Protein AF-A0A940W286-F1 (afdb_monomer)

Structure (mmCIF, N/CA/C/O backbone):
data_AF-A0A940W286-F1
#
_entry.id   AF-A0A940W286-F1
#
loop_
_atom_site.group_PDB
_atom_site.id
_atom_site.type_symbol
_atom_site.label_atom_id
_atom_site.label_alt_id
_atom_site.label_comp_id
_atom_site.label_asym_id
_atom_site.label_entity_id
_atom_site.label_seq_id
_atom_site.pdbx_PDB_ins_code
_atom_site.Cartn_x
_atom_site.Cartn_y
_atom_site.Cartn_z
_atom_site.occupancy
_atom_site.B_iso_or_equiv
_atom_site.auth_seq_id
_atom_site.auth_comp_id
_atom_site.auth_asym_id
_atom_site.auth_atom_id
_atom_site.pdbx_PDB_model_num
ATOM 1 N N . MET A 1 1 ? -41.125 12.025 59.997 1.00 51.16 1 MET A N 1
ATOM 2 C CA . MET A 1 1 ? -40.360 10.786 59.705 1.00 51.16 1 MET A CA 1
ATOM 3 C C . MET A 1 1 ? -39.610 10.808 58.363 1.00 51.16 1 MET A C 1
ATOM 5 O O . MET A 1 1 ? -38.693 10.012 58.230 1.00 51.16 1 MET A O 1
ATOM 9 N N . ALA A 1 2 ? -39.917 11.707 57.410 1.00 59.53 2 ALA A N 1
ATOM 10 C CA . ALA A 1 2 ? -39.219 11.798 56.113 1.00 59.53 2 ALA A CA 1
ATOM 11 C C . ALA A 1 2 ? -37.757 12.303 56.198 1.00 59.53 2 ALA A C 1
ATOM 13 O O . ALA A 1 2 ? -36.884 11.792 55.508 1.00 59.53 2 ALA A O 1
ATOM 14 N N . GLU A 1 3 ? -37.461 13.217 57.127 1.00 64.12 3 GLU A N 1
ATOM 15 C CA . GLU A 1 3 ? -36.161 13.908 57.232 1.00 64.12 3 GLU A CA 1
ATOM 16 C C . GLU A 1 3 ? -34.950 12.987 57.505 1.00 64.12 3 GLU A C 1
ATOM 18 O O . GLU A 1 3 ? -33.820 13.285 57.119 1.00 64.12 3 GLU A O 1
ATOM 23 N N . ASN A 1 4 ? -35.167 11.836 58.152 1.00 69.31 4 ASN A N 1
ATOM 24 C CA . ASN A 1 4 ? -34.106 10.847 58.379 1.00 69.31 4 ASN A CA 1
ATOM 25 C C . ASN A 1 4 ? -33.798 10.005 57.130 1.00 69.31 4 ASN A C 1
ATOM 27 O O . ASN A 1 4 ? -32.689 9.482 57.011 1.00 69.31 4 ASN A O 1
ATOM 31 N N . GLY A 1 5 ? -34.759 9.864 56.213 1.0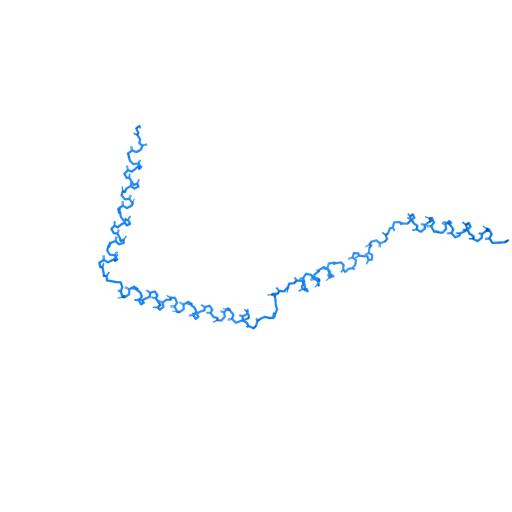0 76.19 5 GLY A N 1
ATOM 32 C CA . GLY A 1 5 ? -34.561 9.173 54.940 1.00 76.19 5 GLY A CA 1
ATOM 33 C C . GLY A 1 5 ? -33.657 9.974 54.010 1.00 76.19 5 GLY A C 1
AT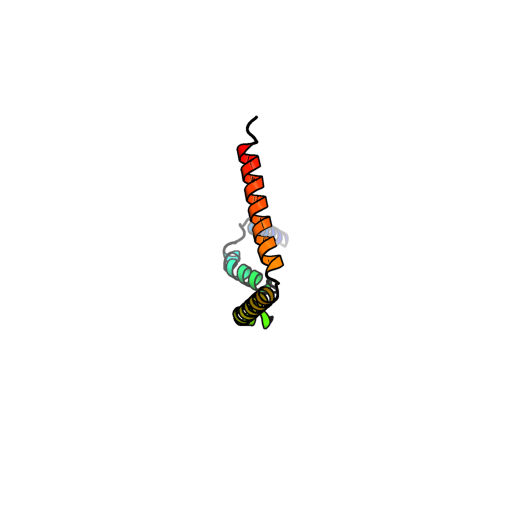OM 34 O O . GLY A 1 5 ? -32.682 9.433 53.490 1.00 76.19 5 GLY A O 1
ATOM 35 N N . ASP A 1 6 ? -33.914 11.276 53.904 1.00 78.75 6 ASP A N 1
ATOM 36 C CA . ASP A 1 6 ? -33.181 12.180 53.012 1.00 78.75 6 ASP A CA 1
ATOM 37 C C . ASP A 1 6 ? -31.707 12.308 53.418 1.00 78.75 6 ASP A C 1
ATOM 39 O O . ASP A 1 6 ? -30.811 12.104 52.603 1.00 78.75 6 ASP A O 1
ATOM 43 N N . LYS A 1 7 ? -31.426 12.476 54.719 1.00 81.25 7 LYS A N 1
ATOM 44 C CA . LYS A 1 7 ? -30.046 12.520 55.247 1.00 81.25 7 LYS A CA 1
ATOM 45 C C . LYS A 1 7 ? -29.268 11.226 54.993 1.00 81.25 7 LYS A C 1
ATOM 47 O O . LYS A 1 7 ? -28.047 11.245 54.825 1.00 81.25 7 LYS A O 1
ATOM 52 N N . ARG A 1 8 ? -29.959 10.082 54.985 1.00 83.31 8 ARG A N 1
ATOM 53 C CA . ARG A 1 8 ? -29.352 8.777 54.698 1.00 83.31 8 ARG A CA 1
ATOM 54 C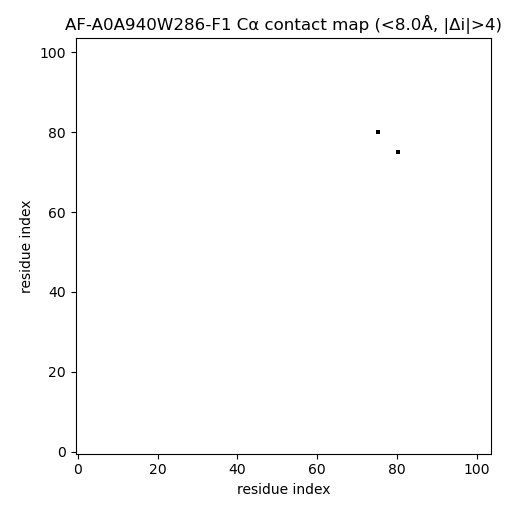 C . ARG A 1 8 ? -29.055 8.624 53.206 1.00 83.31 8 ARG A C 1
ATOM 56 O O . ARG A 1 8 ? -27.996 8.101 52.871 1.00 83.31 8 ARG A O 1
ATOM 63 N N . LEU A 1 9 ? -29.938 9.109 52.334 1.00 84.75 9 LEU A N 1
ATOM 64 C CA . LEU A 1 9 ? -29.719 9.134 50.887 1.00 84.75 9 LEU A CA 1
ATOM 65 C C . LEU A 1 9 ? -28.570 10.068 50.504 1.00 84.75 9 LEU A C 1
ATOM 67 O O . LEU A 1 9 ? -27.684 9.653 49.762 1.00 84.75 9 LEU A O 1
ATOM 71 N N . ASP A 1 10 ? -28.510 11.268 51.074 1.00 86.00 10 ASP A N 1
ATOM 72 C CA . ASP A 1 10 ? -27.418 12.212 50.817 1.00 86.00 10 ASP A CA 1
ATOM 73 C C . ASP A 1 10 ? -26.059 11.636 51.213 1.00 86.00 10 ASP A C 1
ATOM 75 O O . ASP A 1 10 ? -25.082 11.755 50.470 1.00 86.00 10 ASP A O 1
ATOM 79 N N . ARG A 1 11 ? -25.997 10.933 52.350 1.00 85.06 11 ARG A N 1
ATOM 80 C CA . ARG A 1 11 ? -24.776 10.252 52.794 1.00 85.06 11 ARG A CA 1
ATOM 81 C C . ARG A 1 11 ? -24.382 9.108 51.850 1.00 85.06 11 ARG A C 1
ATOM 83 O O . ARG A 1 11 ? -23.194 8.916 51.605 1.00 85.06 11 ARG A O 1
ATOM 90 N N . LEU A 1 12 ? -25.354 8.385 51.291 1.00 86.06 12 LEU A N 1
ATOM 91 C CA . LEU A 1 12 ? -25.106 7.341 50.290 1.00 86.06 12 LEU A CA 1
ATOM 92 C C . LEU A 1 12 ? -24.620 7.926 48.957 1.00 86.06 12 LEU A C 1
ATOM 94 O O . LEU A 1 12 ? -23.662 7.410 48.387 1.00 86.06 12 LEU A O 1
ATOM 98 N N . PHE A 1 13 ? -25.208 9.025 48.481 1.00 88.44 13 PHE A N 1
ATOM 99 C CA . PHE A 1 13 ? -24.763 9.685 47.252 1.00 88.44 13 PHE A CA 1
ATOM 100 C C . PHE A 1 13 ? -23.394 10.350 47.408 1.00 88.44 13 PHE A C 1
ATOM 102 O O . PHE A 1 13 ? -22.580 10.291 46.487 1.00 88.44 13 PHE A O 1
ATOM 109 N N . ALA A 1 14 ? -23.108 10.944 48.568 1.00 87.88 14 ALA A N 1
ATOM 110 C CA . ALA A 1 14 ? -21.785 11.475 48.879 1.00 87.88 14 ALA A CA 1
ATOM 111 C C . ALA A 1 14 ? -20.722 10.363 48.881 1.00 87.88 14 ALA A C 1
ATOM 113 O O . ALA A 1 14 ? -19.664 10.531 48.279 1.00 87.88 14 ALA A O 1
ATOM 114 N N . ALA A 1 15 ? -21.029 9.207 49.479 1.00 84.75 15 ALA A N 1
ATOM 115 C CA . ALA A 1 15 ? -20.144 8.045 49.465 1.00 84.75 15 ALA A CA 1
ATOM 116 C C . ALA A 1 15 ? -19.944 7.478 48.048 1.00 84.75 15 ALA A C 1
ATOM 118 O O . ALA A 1 15 ? -18.818 7.171 47.667 1.00 84.75 15 ALA A O 1
ATOM 119 N N . ALA A 1 16 ? -21.008 7.401 47.243 1.00 81.69 16 ALA A N 1
ATOM 120 C CA . ALA A 1 16 ? -20.935 6.901 45.870 1.00 81.69 16 ALA A CA 1
ATOM 121 C C . ALA A 1 16 ? -20.098 7.806 44.948 1.00 81.69 16 ALA A C 1
ATOM 123 O O . ALA A 1 16 ? -19.387 7.299 44.089 1.00 81.69 16 ALA A O 1
ATOM 124 N N . ARG A 1 17 ? -20.139 9.134 45.134 1.00 81.62 17 ARG A N 1
ATOM 125 C CA . ARG A 1 17 ? -19.294 10.078 44.373 1.00 81.62 17 ARG A CA 1
ATOM 126 C C . ARG A 1 17 ? -17.831 10.079 44.816 1.00 81.62 17 ARG A C 1
ATOM 128 O O . ARG A 1 17 ? -16.974 10.469 44.034 1.00 81.62 17 ARG A O 1
ATOM 135 N N . GLY A 1 18 ? -17.558 9.699 46.065 1.00 77.06 18 GLY A N 1
ATOM 136 C CA . GLY A 1 18 ? -16.202 9.608 46.610 1.00 77.06 18 GLY A CA 1
ATOM 137 C C . GLY A 1 18 ? -15.484 8.299 46.279 1.00 77.06 18 GLY A C 1
ATOM 138 O O . GLY A 1 18 ? -14.273 8.211 46.471 1.00 77.06 18 GLY A O 1
ATOM 139 N N . ALA A 1 19 ? -16.206 7.285 45.794 1.00 78.81 19 ALA A N 1
ATOM 140 C CA . ALA A 1 19 ? -15.605 6.033 45.364 1.00 78.81 19 ALA A CA 1
ATOM 141 C C . ALA A 1 19 ? -14.834 6.244 44.046 1.00 78.81 19 ALA A C 1
ATOM 143 O O . ALA A 1 19 ? -15.395 6.818 43.106 1.00 78.81 19 ALA A O 1
ATOM 144 N N . PRO A 1 20 ? -13.566 5.797 43.948 1.00 74.00 20 PRO A N 1
ATOM 145 C CA . PRO A 1 20 ? -12.834 5.855 42.694 1.00 74.00 20 PRO A CA 1
ATOM 146 C C . PRO A 1 20 ? -13.590 5.031 41.642 1.00 74.00 20 PRO A C 1
ATOM 148 O O . PRO A 1 20 ? -14.048 3.928 41.953 1.00 74.00 20 PRO A O 1
ATOM 151 N N . PRO A 1 21 ? -13.764 5.556 40.418 1.00 71.94 21 PRO A N 1
ATOM 152 C CA . PRO A 1 21 ? -14.415 4.806 39.359 1.00 71.94 21 PRO A CA 1
ATOM 153 C C . PRO A 1 21 ? -13.641 3.510 39.110 1.00 71.94 21 PRO A C 1
ATOM 155 O O . PRO A 1 21 ? -12.426 3.534 38.927 1.00 71.94 21 PRO A O 1
ATOM 158 N N . ASP A 1 22 ? -14.353 2.384 39.111 1.00 71.69 22 ASP A N 1
ATOM 159 C CA . ASP A 1 22 ? -13.803 1.084 38.738 1.00 71.69 22 ASP A CA 1
ATOM 160 C C . ASP A 1 22 ? -13.511 1.088 37.229 1.00 71.69 22 ASP A C 1
ATOM 162 O O . ASP A 1 22 ? -14.384 0.837 36.392 1.00 71.69 22 ASP A O 1
ATOM 166 N N . THR A 1 23 ? -12.281 1.469 36.875 1.00 68.94 23 THR A N 1
ATOM 167 C CA . THR A 1 23 ? -11.801 1.477 35.489 1.00 68.94 23 THR A CA 1
ATOM 168 C C . THR A 1 23 ? -11.397 0.090 35.019 1.00 68.94 23 THR A C 1
ATOM 170 O O . THR A 1 23 ? -11.301 -0.121 33.812 1.00 68.94 23 THR A O 1
ATOM 173 N N . THR A 1 24 ? -11.238 -0.880 35.923 1.00 66.94 24 THR A N 1
ATOM 174 C CA . THR A 1 24 ? -10.793 -2.236 35.592 1.00 66.94 24 THR A CA 1
ATOM 175 C C . THR A 1 24 ? -11.774 -2.898 34.627 1.00 66.94 24 THR A C 1
ATOM 177 O O . THR A 1 24 ? -11.381 -3.421 33.586 1.00 66.94 24 THR A O 1
ATOM 180 N N . ARG A 1 25 ? -13.080 -2.734 34.868 1.00 63.28 25 ARG A N 1
ATOM 181 C CA . ARG A 1 25 ? -14.130 -3.218 33.955 1.00 63.28 25 ARG A CA 1
ATOM 182 C C . ARG A 1 25 ? -14.202 -2.449 32.627 1.00 63.28 25 ARG A C 1
ATOM 184 O O . ARG A 1 25 ? -14.706 -2.968 31.631 1.00 63.28 25 ARG A O 1
ATOM 191 N N . ALA A 1 26 ? -13.742 -1.198 32.601 1.00 64.75 26 ALA A N 1
ATOM 192 C CA . ALA A 1 26 ? -13.692 -0.385 31.385 1.00 64.75 26 ALA A CA 1
ATOM 193 C C . ALA A 1 26 ? -12.474 -0.729 30.508 1.00 64.75 26 ALA A C 1
ATOM 195 O O . ALA A 1 26 ? -12.563 -0.655 29.278 1.00 64.75 26 ALA A O 1
ATOM 196 N N . GLU A 1 27 ? -11.369 -1.137 31.131 1.00 66.62 27 GLU A N 1
ATOM 197 C CA . GLU A 1 27 ? -10.147 -1.617 30.483 1.00 66.62 27 GLU A CA 1
ATOM 198 C C . GLU A 1 27 ? -10.332 -3.017 29.885 1.00 66.62 27 GLU A C 1
ATOM 200 O O . GLU A 1 27 ? -9.832 -3.291 28.790 1.00 66.62 27 GLU A O 1
ATOM 205 N N . GLU A 1 28 ? -11.144 -3.870 30.521 1.00 66.56 28 GLU A N 1
ATOM 206 C CA . GLU A 1 28 ? -11.515 -5.182 29.988 1.00 66.56 28 GLU A CA 1
ATOM 207 C C . GLU A 1 28 ? -12.152 -5.060 28.587 1.00 66.56 28 GLU A C 1
ATOM 209 O O . GLU A 1 28 ? -13.262 -4.553 28.364 1.00 66.56 28 GLU A O 1
ATOM 214 N N . GLY A 1 29 ? -11.393 -5.499 27.581 1.00 71.88 29 GLY A N 1
ATOM 215 C CA . GLY A 1 29 ? -11.791 -5.466 26.176 1.00 71.88 29 GLY A CA 1
ATOM 216 C C . GLY A 1 29 ? -11.685 -4.095 25.501 1.00 71.88 29 GLY A C 1
ATOM 217 O O . GLY A 1 29 ? -12.184 -3.953 24.381 1.00 71.88 29 GLY A O 1
ATOM 218 N N . PHE A 1 30 ? -11.045 -3.095 26.123 1.00 78.06 30 PHE A N 1
ATOM 219 C CA . PHE A 1 30 ? -10.764 -1.805 25.481 1.00 78.06 30 PHE A CA 1
ATOM 220 C C . PHE A 1 30 ? -9.972 -2.002 24.186 1.00 78.06 30 PHE A C 1
ATOM 222 O O . PHE A 1 30 ? -10.397 -1.533 23.130 1.00 78.06 30 PHE A O 1
ATOM 229 N N . GLU A 1 31 ? -8.895 -2.787 24.236 1.00 78.75 31 GLU A N 1
ATOM 230 C CA . GLU A 1 31 ? -8.069 -3.099 23.067 1.00 78.75 31 GLU A CA 1
ATOM 231 C C . GLU A 1 31 ? -8.875 -3.787 21.959 1.00 78.75 31 GLU A C 1
ATOM 233 O O . GLU A 1 31 ? -8.771 -3.416 20.791 1.00 78.75 31 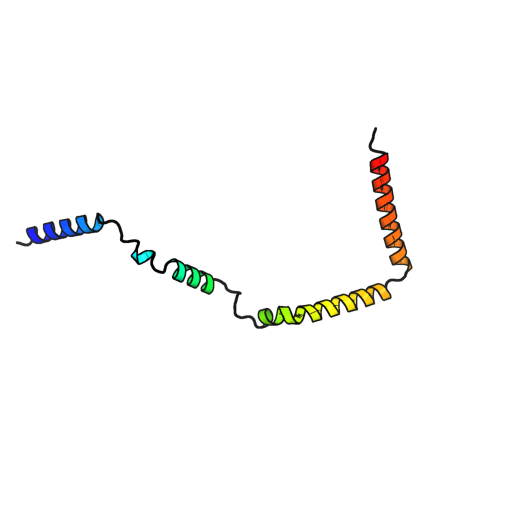GLU A O 1
ATOM 238 N N . GLY A 1 32 ? -9.763 -4.720 22.322 1.00 79.88 32 GLY A N 1
ATOM 239 C CA . GLY A 1 32 ? -10.649 -5.400 21.375 1.00 79.88 32 GLY A CA 1
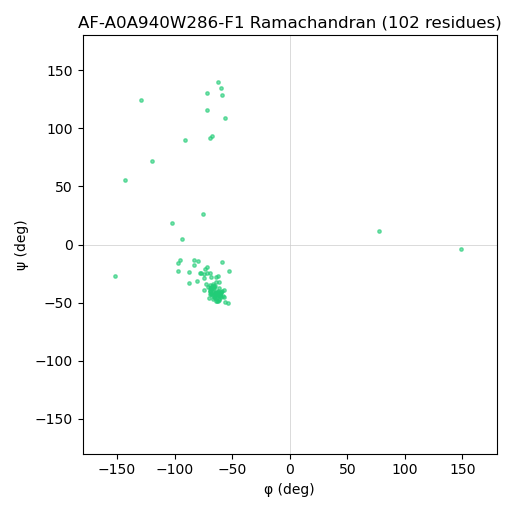ATOM 240 C C . GLY A 1 32 ? -11.647 -4.449 20.707 1.00 79.88 32 GLY A C 1
ATOM 241 O O . GLY A 1 32 ? -11.824 -4.487 19.488 1.00 79.88 32 GLY A O 1
ATOM 242 N N . ARG A 1 33 ? -12.262 -3.541 21.476 1.00 79.06 33 ARG A N 1
ATOM 243 C CA . ARG A 1 33 ? -13.186 -2.522 20.948 1.00 79.06 33 ARG A CA 1
ATOM 244 C C . ARG A 1 33 ? -12.462 -1.489 20.083 1.00 79.06 33 ARG A C 1
ATOM 246 O O . ARG A 1 33 ? -13.003 -1.077 19.056 1.00 79.06 33 ARG A O 1
ATOM 253 N N . VAL A 1 34 ? -11.241 -1.098 20.449 1.00 81.75 34 VAL A N 1
ATOM 254 C CA . VAL A 1 34 ? -10.390 -0.198 19.655 1.00 81.75 34 VAL A CA 1
ATOM 255 C C . VAL A 1 34 ? -9.970 -0.872 18.350 1.00 81.75 34 VAL A C 1
ATOM 257 O O . VAL A 1 34 ? -10.158 -0.286 17.285 1.00 81.75 34 VAL A O 1
ATOM 260 N N . ALA A 1 35 ? -9.506 -2.121 18.395 1.00 76.38 35 ALA A N 1
ATOM 261 C CA . ALA A 1 35 ? -9.145 -2.891 17.208 1.00 76.38 35 ALA A CA 1
ATOM 262 C C . ALA A 1 35 ? -10.346 -3.095 16.268 1.00 76.38 35 ALA A C 1
ATOM 264 O O . ALA A 1 35 ? -10.229 -2.882 15.059 1.00 76.38 35 ALA A O 1
ATOM 265 N N . ALA A 1 36 ? -11.521 -3.426 16.813 1.00 77.19 36 ALA A N 1
ATOM 266 C CA . ALA A 1 36 ? -12.759 -3.544 16.045 1.00 77.19 36 ALA A CA 1
ATOM 267 C C . ALA A 1 36 ? -13.170 -2.206 15.408 1.00 77.19 36 ALA A C 1
ATOM 269 O O . ALA A 1 36 ? -13.555 -2.165 14.239 1.00 77.19 36 ALA A O 1
ATOM 270 N N . ARG A 1 37 ? -13.025 -1.090 16.135 1.00 75.75 37 ARG A N 1
ATOM 271 C CA . ARG A 1 37 ? -13.329 0.250 15.618 1.00 75.75 37 ARG A CA 1
ATOM 272 C C . ARG A 1 37 ? -12.352 0.699 14.537 1.00 75.75 37 ARG A C 1
ATOM 274 O O . ARG A 1 37 ? -12.790 1.302 13.563 1.00 75.75 37 ARG A O 1
ATOM 281 N N . ILE A 1 38 ? -11.061 0.403 14.678 1.00 72.56 38 ILE A N 1
ATOM 282 C CA . ILE A 1 38 ? -10.044 0.682 13.654 1.00 72.56 38 ILE A CA 1
ATOM 283 C C . ILE A 1 38 ? -10.322 -0.150 12.399 1.00 72.56 38 ILE A C 1
ATOM 285 O O . ILE A 1 38 ? -10.256 0.380 11.291 1.00 72.56 38 ILE A O 1
ATOM 289 N N . ARG A 1 39 ? -10.699 -1.424 12.563 1.00 65.00 39 ARG A N 1
ATOM 290 C CA . ARG A 1 39 ? -11.070 -2.304 11.447 1.00 65.00 39 ARG A CA 1
ATOM 291 C C . ARG A 1 39 ? -12.331 -1.813 10.727 1.00 65.00 39 ARG A C 1
ATOM 293 O O . ARG A 1 39 ? -12.339 -1.780 9.505 1.00 65.00 39 ARG A O 1
ATOM 300 N N . GLY A 1 40 ? -13.345 -1.353 11.463 1.00 64.38 40 GLY A N 1
ATOM 301 C CA . GLY A 1 40 ? -14.563 -0.764 10.889 1.00 64.38 40 GLY A CA 1
ATOM 302 C C . GLY A 1 40 ? -14.383 0.644 10.298 1.00 64.38 40 GLY A C 1
ATOM 303 O O . GLY A 1 40 ? -15.181 1.062 9.468 1.00 64.38 40 GLY A O 1
ATOM 304 N N . ARG A 1 41 ? -13.338 1.384 10.699 1.00 61.44 41 ARG A N 1
ATOM 305 C CA . ARG A 1 41 ? -13.014 2.738 10.204 1.00 61.44 41 ARG A CA 1
ATOM 306 C C . ARG A 1 41 ? -12.027 2.771 9.041 1.00 61.44 41 ARG A C 1
ATOM 308 O O . ARG A 1 41 ? -11.643 3.865 8.643 1.00 61.44 41 ARG A O 1
ATOM 315 N N . ARG A 1 42 ? -11.609 1.630 8.489 1.00 57.34 42 ARG A N 1
ATOM 316 C CA . ARG A 1 42 ? -10.894 1.597 7.206 1.00 57.34 42 ARG A CA 1
ATOM 317 C C . ARG A 1 42 ? -11.901 1.433 6.060 1.00 57.34 42 ARG A C 1
ATOM 319 O O . ARG A 1 42 ? -12.160 0.297 5.664 1.00 57.34 42 ARG A O 1
ATOM 326 N N . PRO A 1 43 ? -12.439 2.521 5.473 1.00 49.53 43 PRO A N 1
ATOM 327 C CA . PRO A 1 43 ? -12.991 2.448 4.131 1.00 49.53 43 PRO A CA 1
ATOM 328 C C . PRO A 1 43 ? -11.810 2.196 3.186 1.00 49.53 43 PR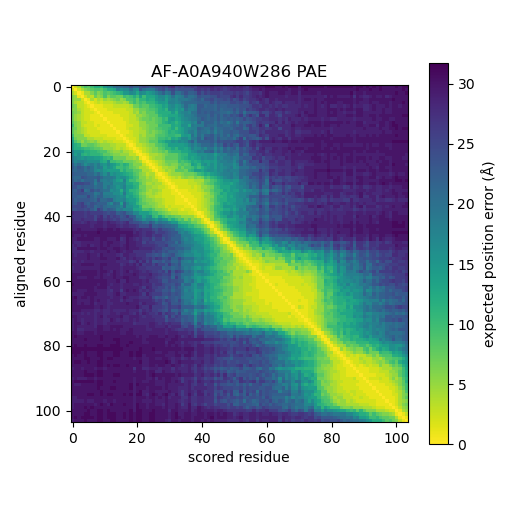O A C 1
ATOM 330 O O . PRO A 1 43 ? -11.095 3.121 2.817 1.00 49.53 43 PRO A O 1
ATOM 333 N N . GLY A 1 44 ? -11.521 0.931 2.878 1.00 53.59 44 GLY A N 1
ATOM 334 C CA . GLY A 1 44 ? -10.491 0.603 1.886 1.00 53.59 44 GLY A CA 1
ATOM 335 C C . GLY A 1 44 ? -9.707 -0.689 2.087 1.00 53.59 44 GLY A C 1
ATOM 336 O O . GLY A 1 44 ? -8.910 -1.017 1.218 1.00 53.59 44 GLY A O 1
ATOM 337 N N . SER A 1 45 ? -9.903 -1.451 3.169 1.00 54.03 45 SER A N 1
ATOM 338 C CA . SER A 1 45 ? -9.161 -2.714 3.360 1.00 54.03 45 SER A CA 1
ATOM 339 C C . SER A 1 45 ? -9.955 -3.987 3.053 1.00 54.03 45 SER A C 1
ATOM 341 O O . SER A 1 45 ? -9.552 -5.045 3.527 1.00 54.03 45 SER A O 1
ATOM 343 N N . GLY A 1 46 ? -11.070 -3.920 2.315 1.00 57.19 46 GLY A N 1
ATOM 344 C CA . GLY A 1 46 ? -11.926 -5.106 2.171 1.00 57.19 46 GLY A CA 1
ATOM 345 C C . GLY A 1 46 ? -12.765 -5.282 0.911 1.00 57.19 46 GLY A C 1
ATOM 346 O O . GLY A 1 46 ? -13.036 -6.426 0.578 1.00 57.19 46 GLY A O 1
ATOM 347 N N . GLU A 1 47 ? -13.192 -4.245 0.190 1.00 55.34 47 GLU A N 1
ATOM 348 C CA . GLU A 1 47 ? -14.289 -4.453 -0.775 1.00 55.34 47 GLU A CA 1
ATOM 349 C C . GLU A 1 47 ? -14.119 -3.641 -2.058 1.00 55.34 47 GLU A C 1
ATOM 351 O O . GLU A 1 47 ? -15.000 -2.895 -2.461 1.00 55.34 47 GLU A O 1
ATOM 356 N N . TRP A 1 48 ? -12.983 -3.793 -2.740 1.00 54.25 48 TRP A N 1
ATOM 357 C CA . TRP A 1 48 ? -12.975 -3.623 -4.194 1.00 54.25 48 TRP A CA 1
ATOM 358 C C . TRP A 1 48 ? -12.304 -4.850 -4.817 1.00 54.25 48 TRP A C 1
ATOM 360 O O . TRP A 1 48 ? -11.162 -5.157 -4.458 1.00 54.25 48 TRP A O 1
ATOM 370 N N . PRO A 1 49 ? -12.970 -5.569 -5.740 1.00 60.19 49 PRO A N 1
ATOM 371 C CA . PRO A 1 49 ? -12.453 -6.814 -6.320 1.00 60.19 49 PRO A CA 1
ATOM 372 C C . PRO A 1 49 ? -11.101 -6.642 -7.035 1.00 60.19 49 PRO A C 1
ATOM 374 O O . PRO A 1 49 ? -10.393 -7.622 -7.259 1.00 60.19 49 PRO A O 1
ATOM 377 N N . LEU A 1 50 ? -10.700 -5.402 -7.336 1.00 60.12 50 LEU A N 1
ATOM 378 C CA . LEU A 1 50 ? -9.406 -5.083 -7.933 1.00 60.12 50 LEU A CA 1
ATOM 379 C C . LEU A 1 50 ? -8.221 -5.193 -6.967 1.00 60.12 50 LEU A C 1
ATOM 381 O O . LEU A 1 50 ? -7.129 -5.510 -7.419 1.00 60.12 50 LEU A O 1
ATOM 385 N N . GLY A 1 51 ? -8.393 -4.981 -5.656 1.00 64.94 51 GLY A N 1
ATOM 386 C CA . GLY A 1 51 ? -7.270 -5.045 -4.706 1.00 64.94 51 GLY A CA 1
ATOM 387 C C . GLY A 1 51 ? -6.677 -6.454 -4.598 1.00 64.94 51 GLY A C 1
ATOM 388 O O . GLY A 1 51 ? -5.463 -6.637 -4.632 1.00 64.94 51 GLY A O 1
ATOM 389 N N . ALA A 1 52 ? -7.545 -7.469 -4.576 1.00 64.69 52 ALA A N 1
ATOM 390 C CA . ALA A 1 52 ? -7.146 -8.876 -4.599 1.00 64.69 52 ALA A CA 1
ATOM 391 C C . ALA A 1 52 ? -6.602 -9.335 -5.967 1.00 64.69 52 ALA A C 1
ATOM 393 O O . ALA A 1 52 ? -5.913 -10.350 -6.043 1.00 64.69 52 ALA A O 1
ATOM 394 N N . TRP A 1 53 ? -6.895 -8.600 -7.045 1.00 67.38 53 TRP A N 1
ATOM 395 C CA . TRP A 1 53 ? -6.411 -8.875 -8.403 1.00 67.38 53 TRP A CA 1
ATOM 396 C C . TRP A 1 53 ? -5.170 -8.066 -8.793 1.00 67.38 53 TRP A C 1
ATOM 398 O O . TRP A 1 53 ? -4.472 -8.444 -9.732 1.00 67.38 53 TRP A O 1
ATOM 408 N N . ALA A 1 54 ? -4.846 -7.003 -8.058 1.00 72.75 54 ALA A N 1
ATOM 409 C CA . ALA A 1 54 ? -3.731 -6.113 -8.365 1.00 72.75 54 ALA A CA 1
ATOM 410 C C . ALA A 1 54 ? -2.384 -6.853 -8.415 1.00 72.75 54 ALA A C 1
ATOM 412 O O . ALA A 1 54 ? -1.595 -6.638 -9.331 1.00 72.75 54 ALA A O 1
ATOM 413 N N . TRP A 1 55 ? -2.146 -7.799 -7.498 1.00 81.62 55 TRP A N 1
ATOM 414 C CA . TRP A 1 55 ? -0.906 -8.587 -7.487 1.00 81.62 55 TRP A CA 1
ATOM 415 C C . TRP A 1 55 ? -0.790 -9.546 -8.684 1.00 81.62 55 TRP A C 1
ATOM 417 O O . TRP A 1 55 ? 0.315 -9.830 -9.137 1.00 81.62 55 TRP A O 1
ATOM 427 N N . ARG A 1 56 ? -1.920 -10.000 -9.246 1.00 80.56 56 ARG A N 1
ATOM 428 C CA . ARG A 1 56 ? -1.955 -10.815 -10.473 1.00 80.56 56 ARG A CA 1
ATOM 429 C C . ARG A 1 56 ? -1.730 -9.988 -11.736 1.00 80.56 56 ARG A C 1
ATOM 431 O O . ARG A 1 56 ? -1.275 -10.531 -12.736 1.00 80.56 56 ARG A O 1
ATOM 438 N N . LEU A 1 57 ? -2.026 -8.689 -11.691 1.00 82.06 57 LEU A N 1
ATOM 439 C CA . LEU A 1 57 ? -1.805 -7.760 -12.802 1.00 82.06 57 LEU A CA 1
ATOM 440 C C . LEU A 1 57 ? -0.366 -7.228 -12.862 1.00 82.06 57 LEU A C 1
ATOM 442 O O . LEU A 1 57 ? 0.056 -6.765 -13.918 1.00 82.06 57 LEU A O 1
ATOM 446 N N . ALA A 1 58 ? 0.408 -7.345 -11.779 1.00 85.25 58 ALA A N 1
ATOM 447 C CA . ALA A 1 58 ? 1.815 -6.945 -11.739 1.00 85.25 58 ALA A CA 1
ATOM 448 C C . ALA A 1 58 ? 2.683 -7.568 -12.860 1.00 85.25 58 ALA A C 1
ATOM 450 O O . ALA A 1 58 ? 3.351 -6.808 -13.565 1.00 85.25 58 ALA A O 1
ATOM 451 N N . PRO A 1 59 ? 2.668 -8.897 -13.109 1.00 89.56 59 PRO A N 1
ATOM 452 C CA . PRO A 1 59 ? 3.458 -9.479 -14.197 1.00 89.56 59 PRO A CA 1
ATOM 453 C C . PRO A 1 59 ? 2.972 -9.052 -15.590 1.00 89.56 59 PRO A C 1
ATOM 455 O O . PRO A 1 59 ? 3.793 -8.865 -16.484 1.00 89.56 59 PRO A O 1
ATOM 458 N N . LEU A 1 60 ? 1.662 -8.847 -15.778 1.00 89.50 60 LEU A N 1
ATOM 459 C CA . LEU A 1 60 ? 1.104 -8.363 -17.046 1.00 89.50 60 LEU A CA 1
ATOM 460 C C . LEU A 1 60 ? 1.588 -6.941 -17.348 1.00 89.50 60 LEU A C 1
ATOM 462 O O . LEU A 1 60 ? 2.029 -6.655 -18.458 1.00 89.50 60 LEU A O 1
ATOM 466 N N . PHE A 1 61 ? 1.546 -6.062 -16.347 1.00 89.56 61 PHE A N 1
ATOM 467 C CA . PHE A 1 61 ? 2.058 -4.703 -16.470 1.00 89.56 61 PHE A CA 1
ATOM 468 C C . PHE A 1 61 ? 3.560 -4.698 -16.779 1.00 89.56 61 PHE A C 1
ATOM 470 O O . PHE A 1 61 ? 3.995 -3.992 -17.685 1.00 89.56 61 PHE A O 1
ATOM 477 N N . GLY A 1 62 ? 4.338 -5.545 -16.096 1.00 94.00 62 GLY A N 1
ATOM 478 C CA . GLY A 1 62 ? 5.761 -5.725 -16.383 1.00 94.00 62 GLY A CA 1
ATOM 479 C C . GLY A 1 62 ? 6.019 -6.153 -17.829 1.00 94.00 62 GLY A C 1
ATOM 480 O O . GLY A 1 62 ? 6.859 -5.558 -18.499 1.00 94.00 62 GLY A O 1
ATOM 481 N N . ALA A 1 63 ? 5.253 -7.119 -18.343 1.00 95.25 63 ALA A N 1
ATOM 482 C CA . ALA A 1 63 ? 5.357 -7.550 -19.734 1.00 95.25 63 ALA A CA 1
ATOM 483 C C . ALA A 1 63 ? 5.070 -6.403 -20.715 1.00 95.25 63 ALA A C 1
ATOM 485 O O . ALA A 1 63 ? 5.849 -6.195 -21.639 1.00 95.25 63 ALA A O 1
ATOM 486 N N . VAL A 1 64 ? 4.018 -5.610 -20.480 1.00 95.50 64 VAL A N 1
ATOM 487 C CA . VAL A 1 64 ? 3.689 -4.446 -21.321 1.00 95.50 64 VAL A CA 1
ATOM 488 C C . VAL A 1 64 ? 4.818 -3.417 -21.312 1.00 95.50 64 VAL A C 1
ATOM 490 O O . VAL A 1 64 ? 5.226 -2.966 -22.379 1.00 95.50 64 VAL A O 1
ATOM 493 N N . VAL A 1 65 ? 5.362 -3.074 -20.141 1.00 95.75 65 VAL A N 1
ATOM 494 C CA . VAL A 1 65 ? 6.482 -2.125 -20.029 1.00 95.75 65 VAL A CA 1
ATOM 495 C C . VAL A 1 65 ? 7.709 -2.633 -20.784 1.00 95.75 65 VAL A C 1
ATOM 497 O O . VAL A 1 65 ? 8.330 -1.864 -21.512 1.00 95.75 65 VAL A O 1
ATOM 500 N N . ILE A 1 66 ? 8.030 -3.925 -20.667 1.00 94.88 66 ILE A N 1
ATOM 501 C CA . ILE A 1 66 ? 9.146 -4.541 -21.397 1.00 94.88 66 ILE A CA 1
ATOM 502 C C . ILE A 1 66 ? 8.897 -4.480 -22.904 1.00 94.88 66 ILE A C 1
ATOM 504 O O . ILE A 1 66 ? 9.770 -4.046 -23.648 1.00 94.88 66 ILE A O 1
ATOM 508 N N . THR A 1 67 ? 7.711 -4.874 -23.372 1.00 95.25 67 THR A N 1
ATOM 509 C CA . THR A 1 67 ? 7.375 -4.845 -24.801 1.00 95.25 67 THR A CA 1
ATOM 510 C C . THR A 1 67 ? 7.442 -3.429 -25.365 1.00 95.25 67 THR A C 1
ATOM 512 O O . THR A 1 67 ? 8.029 -3.230 -26.426 1.00 95.25 67 THR A O 1
ATOM 515 N N . VAL A 1 68 ? 6.897 -2.442 -24.648 1.00 93.06 68 VAL A N 1
ATOM 516 C CA . VAL A 1 68 ? 6.974 -1.031 -25.043 1.00 93.06 68 VAL A CA 1
ATOM 517 C C . VAL A 1 68 ? 8.424 -0.558 -25.055 1.00 93.06 68 VAL A C 1
ATOM 519 O O . VAL A 1 68 ? 8.824 0.061 -26.029 1.00 93.06 68 VAL A O 1
ATOM 522 N N . GLY A 1 69 ? 9.222 -0.887 -24.037 1.00 90.19 69 GLY A N 1
ATOM 523 C CA . GLY A 1 69 ? 10.637 -0.515 -23.968 1.00 90.19 69 GLY A CA 1
ATOM 524 C C . GLY A 1 69 ? 11.479 -1.107 -25.102 1.00 90.19 6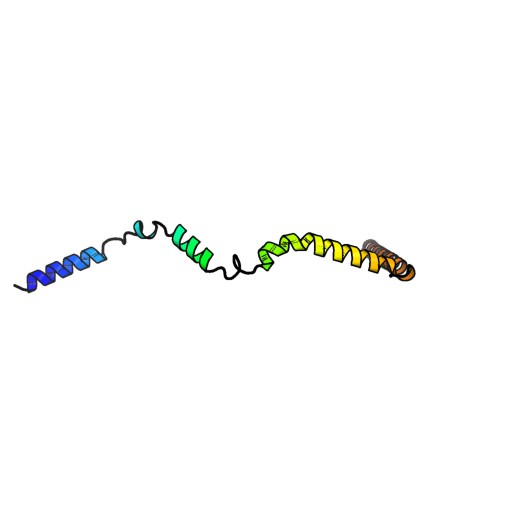9 GLY A C 1
ATOM 525 O O . GLY A 1 69 ? 12.321 -0.421 -25.672 1.00 90.19 69 GLY A O 1
ATOM 526 N N . VAL A 1 70 ? 11.228 -2.364 -25.474 1.00 91.94 70 VAL A N 1
ATOM 527 C CA . VAL A 1 70 ? 11.896 -3.007 -26.617 1.00 91.94 70 VAL A CA 1
ATOM 528 C C . VAL A 1 70 ? 11.459 -2.362 -27.929 1.00 91.94 70 VAL A C 1
ATOM 530 O O . VAL A 1 70 ? 12.296 -2.083 -28.783 1.00 91.94 70 VAL A O 1
ATOM 533 N N . TRP A 1 71 ? 10.161 -2.097 -28.089 1.00 90.69 71 TRP A N 1
ATOM 534 C CA . TRP A 1 71 ? 9.636 -1.443 -29.284 1.00 90.69 71 TRP A CA 1
ATOM 535 C C . TRP A 1 71 ? 10.209 -0.037 -29.452 1.00 90.69 71 TRP A C 1
ATOM 537 O O . TRP A 1 71 ? 10.696 0.306 -30.525 1.00 90.69 71 TRP A O 1
ATOM 547 N N . THR A 1 72 ? 10.199 0.774 -28.393 1.00 85.88 72 THR A N 1
ATOM 548 C CA . THR A 1 72 ? 10.757 2.126 -28.442 1.00 85.88 72 THR A CA 1
ATOM 549 C C . THR A 1 72 ? 12.244 2.075 -28.762 1.00 85.88 72 THR A C 1
ATOM 551 O O . THR A 1 72 ? 12.651 2.734 -29.712 1.00 85.88 72 THR A O 1
ATOM 554 N N . ALA A 1 73 ? 13.028 1.226 -28.090 1.00 79.44 73 ALA A N 1
ATOM 555 C CA . ALA A 1 73 ? 14.449 1.042 -28.391 1.00 79.44 73 ALA A CA 1
ATOM 556 C C . ALA A 1 73 ? 14.707 0.627 -29.851 1.00 79.44 73 ALA A C 1
ATOM 558 O O . ALA A 1 73 ? 15.634 1.136 -30.469 1.00 79.44 73 ALA A O 1
ATOM 559 N N . ALA A 1 74 ? 13.870 -0.242 -30.423 1.00 80.81 74 ALA A N 1
ATOM 560 C CA . ALA A 1 74 ? 13.993 -0.675 -31.815 1.00 80.81 74 ALA A CA 1
ATOM 561 C C . ALA A 1 74 ? 13.602 0.409 -32.838 1.00 80.81 74 ALA A C 1
ATOM 563 O O . ALA A 1 74 ? 14.041 0.359 -33.985 1.00 80.81 74 ALA A O 1
ATOM 564 N N . THR A 1 75 ? 12.760 1.371 -32.448 1.00 80.12 75 THR A N 1
ATOM 565 C CA . THR A 1 75 ? 12.295 2.464 -33.325 1.00 80.12 75 THR A CA 1
ATOM 566 C C . THR A 1 75 ? 13.093 3.755 -33.198 1.00 80.12 75 THR A C 1
ATOM 568 O O . THR A 1 75 ? 12.949 4.631 -34.051 1.00 80.12 75 THR A O 1
ATOM 571 N N . ILE A 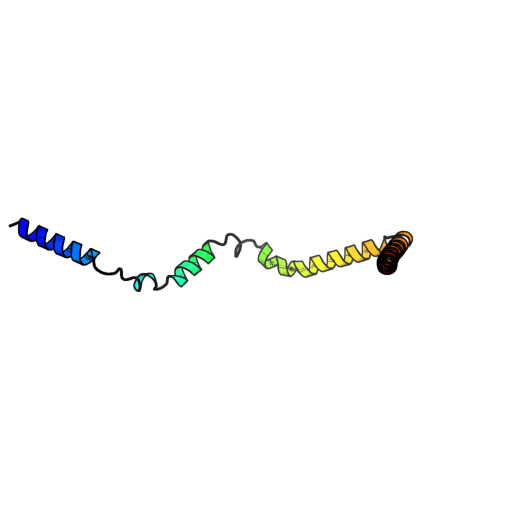1 76 ? 13.920 3.897 -32.159 1.00 70.06 76 ILE A N 1
ATOM 572 C CA . ILE A 1 76 ? 14.805 5.052 -32.020 1.00 70.06 76 ILE A CA 1
ATOM 573 C C . ILE A 1 76 ? 15.923 4.904 -33.066 1.00 70.06 76 ILE A C 1
ATOM 575 O O . ILE A 1 76 ? 16.693 3.946 -32.995 1.00 70.06 76 ILE A O 1
ATOM 579 N N . PRO A 1 77 ? 16.026 5.816 -34.051 1.00 63.84 77 PRO A N 1
ATOM 580 C CA . PRO A 1 77 ? 17.116 5.779 -35.015 1.00 63.84 77 PRO A CA 1
ATOM 581 C C . PRO A 1 77 ? 18.451 5.971 -34.283 1.00 63.84 77 PRO A C 1
ATOM 583 O O . PRO A 1 77 ? 18.546 6.803 -33.380 1.00 63.84 77 PRO A O 1
ATOM 586 N N . GLU A 1 78 ? 19.489 5.231 -34.689 1.00 62.31 78 GLU A N 1
ATOM 587 C CA . GLU A 1 78 ? 20.817 5.208 -34.039 1.00 62.31 78 GLU A CA 1
ATOM 588 C C . GLU A 1 78 ? 21.440 6.604 -33.842 1.00 62.31 78 GLU A C 1
ATOM 590 O O . GLU A 1 78 ? 22.246 6.818 -32.936 1.00 62.31 78 GLU A O 1
ATOM 595 N N . THR A 1 79 ? 21.012 7.584 -34.641 1.00 59.25 79 THR A N 1
ATOM 596 C CA . THR A 1 79 ? 21.412 8.993 -34.547 1.00 59.25 79 THR A CA 1
ATOM 597 C C . THR A 1 79 ? 20.985 9.679 -33.244 1.00 59.25 79 THR A C 1
ATOM 599 O O . THR A 1 79 ? 21.664 10.598 -32.796 1.00 59.25 79 THR A O 1
ATOM 602 N N . VAL A 1 80 ? 19.895 9.244 -32.603 1.00 60.47 80 VAL A N 1
ATOM 603 C CA . VAL A 1 80 ? 19.406 9.812 -31.331 1.00 60.47 80 VAL A CA 1
ATOM 604 C C . VAL A 1 80 ? 20.060 9.125 -30.130 1.00 60.47 80 VAL A C 1
ATOM 606 O O . VAL A 1 80 ? 20.338 9.769 -29.119 1.00 60.47 80 VAL A O 1
ATOM 609 N N . THR A 1 81 ? 20.372 7.834 -30.242 1.00 59.28 81 THR A N 1
ATOM 610 C CA . THR A 1 81 ? 21.080 7.071 -29.204 1.00 59.28 81 THR A CA 1
ATOM 611 C C . THR A 1 81 ? 22.534 7.532 -29.073 1.00 59.28 81 THR A C 1
ATOM 613 O O . THR A 1 81 ? 23.010 7.713 -27.953 1.00 59.28 81 THR A O 1
ATOM 616 N N . GLY A 1 82 ? 23.201 7.813 -30.203 1.00 60.75 82 GLY A N 1
ATOM 617 C CA . GLY A 1 82 ? 24.540 8.416 -30.231 1.00 60.75 82 GLY A CA 1
ATOM 618 C C . GLY A 1 82 ? 24.573 9.814 -29.606 1.00 60.75 82 GLY A C 1
ATOM 619 O O . GLY A 1 82 ? 25.418 10.091 -28.755 1.00 60.75 82 GLY A O 1
ATOM 620 N N . ALA A 1 83 ? 23.584 10.659 -29.919 1.00 62.19 83 ALA A N 1
ATOM 621 C CA . ALA A 1 83 ? 23.455 11.983 -29.311 1.00 62.19 83 ALA A CA 1
ATOM 622 C C . ALA A 1 83 ? 23.256 11.913 -27.784 1.00 62.19 83 ALA A C 1
ATOM 624 O O . ALA A 1 83 ? 23.817 12.722 -27.053 1.00 62.19 83 ALA A O 1
ATOM 625 N N . GLY A 1 84 ? 22.511 10.924 -27.275 1.00 63.91 84 GLY A N 1
ATOM 626 C CA . GLY A 1 84 ? 22.347 10.713 -25.832 1.00 63.91 84 GLY A CA 1
ATOM 627 C C . GLY A 1 84 ? 23.657 10.362 -25.116 1.00 63.91 84 GLY A C 1
ATOM 628 O O . GLY A 1 84 ? 23.930 10.898 -24.041 1.00 63.91 84 GLY A O 1
ATOM 629 N N . THR A 1 85 ? 24.493 9.513 -25.723 1.00 67.56 85 THR A N 1
ATOM 630 C CA . THR A 1 85 ? 25.816 9.163 -25.177 1.00 67.56 85 THR A CA 1
ATOM 631 C C . THR A 1 85 ? 26.819 10.310 -25.272 1.00 67.56 85 THR A C 1
ATOM 633 O O . THR A 1 85 ? 27.596 10.513 -24.343 1.00 67.56 85 THR A O 1
ATOM 636 N N . GLU A 1 86 ? 26.773 11.098 -26.348 1.00 66.88 86 GLU A N 1
ATOM 637 C CA . GLU A 1 86 ? 27.629 12.278 -26.521 1.00 66.88 86 GLU A CA 1
ATOM 638 C C . GLU A 1 86 ? 27.260 13.395 -25.544 1.00 66.88 86 GLU A C 1
ATOM 640 O O . GLU A 1 86 ? 28.143 14.015 -24.956 1.00 66.88 86 GLU A O 1
ATOM 645 N N . ILE A 1 87 ? 25.963 13.615 -25.307 1.00 72.38 87 ILE A N 1
ATOM 646 C CA . ILE A 1 87 ? 25.485 14.573 -24.308 1.00 72.38 87 ILE A CA 1
ATOM 647 C C . ILE A 1 87 ? 25.924 14.123 -22.912 1.00 72.38 87 ILE A C 1
ATOM 649 O O . ILE A 1 87 ? 26.506 14.923 -22.189 1.00 72.38 87 ILE A O 1
ATOM 653 N N . ALA A 1 88 ? 25.719 12.855 -22.537 1.00 76.38 88 ALA A N 1
ATOM 654 C CA . ALA A 1 88 ? 26.155 12.337 -21.236 1.00 76.38 88 ALA A CA 1
ATOM 655 C C . ALA A 1 88 ? 27.673 12.498 -21.019 1.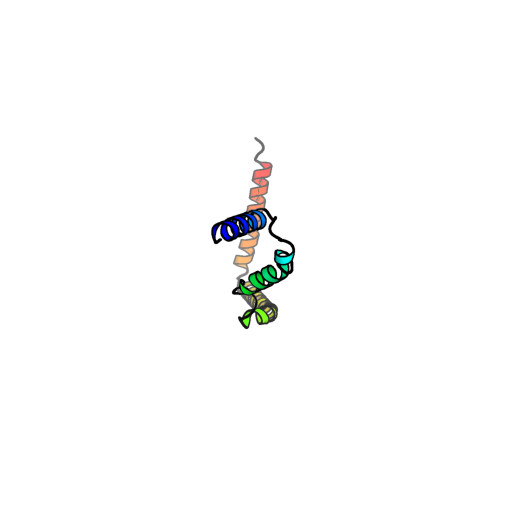00 76.38 88 ALA A C 1
ATOM 657 O O . ALA A 1 88 ? 28.090 12.990 -19.972 1.00 76.38 88 ALA A O 1
ATOM 658 N N . ALA A 1 89 ? 28.482 12.183 -22.035 1.00 80.88 89 ALA A N 1
ATOM 659 C CA . ALA A 1 89 ? 29.928 12.389 -21.993 1.00 80.88 89 ALA A CA 1
ATOM 660 C C . ALA A 1 89 ? 30.313 13.879 -21.899 1.00 80.88 89 ALA A C 1
ATOM 662 O O . ALA A 1 89 ? 31.273 14.228 -21.214 1.00 80.88 89 ALA A O 1
ATOM 663 N N . ALA A 1 90 ? 29.561 14.774 -22.549 1.00 81.12 90 ALA A N 1
ATOM 664 C CA . ALA A 1 90 ? 29.790 16.216 -22.478 1.00 81.12 90 ALA A CA 1
ATOM 665 C C . ALA A 1 90 ? 29.477 16.798 -21.089 1.00 81.12 90 ALA A C 1
ATOM 667 O O . ALA A 1 90 ? 30.205 17.674 -20.624 1.00 81.12 90 ALA A O 1
ATOM 668 N N . TRP A 1 91 ? 28.438 16.302 -20.410 1.00 79.81 91 TRP A N 1
ATOM 669 C CA . TRP A 1 91 ? 28.128 16.694 -19.031 1.00 79.81 91 TRP A CA 1
ATOM 670 C C . TRP A 1 91 ? 29.210 16.233 -18.054 1.00 79.81 91 TRP A C 1
ATOM 672 O O . TRP A 1 91 ? 29.645 17.021 -17.221 1.00 79.81 91 TRP A O 1
ATOM 682 N N . GLU A 1 92 ? 29.697 15.001 -18.196 1.00 83.75 92 GLU A N 1
ATOM 683 C CA . GLU A 1 92 ? 30.770 14.459 -17.354 1.00 83.75 92 GLU A CA 1
ATOM 684 C C . GLU A 1 92 ? 32.103 15.200 -17.576 1.00 83.75 92 GLU A C 1
ATOM 686 O O . GLU A 1 92 ? 32.816 15.515 -16.625 1.00 83.75 92 GLU A O 1
ATOM 691 N N . ALA A 1 93 ? 32.412 15.577 -18.821 1.00 83.25 93 ALA A N 1
ATOM 692 C CA . ALA A 1 93 ? 33.578 16.401 -19.134 1.00 83.25 93 ALA A CA 1
ATOM 693 C C . ALA A 1 93 ? 33.473 17.830 -18.570 1.00 83.25 93 ALA A C 1
ATOM 695 O O . ALA A 1 93 ? 34.479 18.383 -18.122 1.00 83.25 93 ALA A O 1
ATOM 696 N N . ALA A 1 94 ? 32.277 18.429 -18.578 1.00 81.06 94 ALA A N 1
ATOM 697 C CA . ALA A 1 94 ? 32.039 19.752 -18.005 1.00 81.06 94 ALA A CA 1
ATOM 698 C C . ALA A 1 94 ? 32.160 19.746 -16.472 1.00 81.06 94 ALA A C 1
ATOM 700 O O . ALA A 1 94 ? 32.789 20.641 -15.912 1.00 81.06 94 ALA A O 1
ATOM 701 N N . ASP A 1 95 ? 31.632 18.713 -15.814 1.00 85.69 95 ASP A N 1
ATOM 702 C CA . ASP A 1 95 ? 31.721 18.529 -14.360 1.00 85.69 95 ASP A CA 1
ATOM 703 C C . ASP A 1 95 ? 33.184 18.333 -13.920 1.00 85.69 95 ASP A C 1
ATOM 705 O O . ASP A 1 95 ? 33.670 18.960 -12.980 1.00 85.69 95 ASP A O 1
ATOM 709 N N . MET A 1 96 ? 33.953 17.549 -14.684 1.00 80.88 96 MET A N 1
ATOM 710 C CA . MET A 1 96 ? 35.388 17.367 -14.443 1.00 80.88 96 MET A CA 1
ATOM 711 C C . MET A 1 96 ? 36.201 18.645 -14.688 1.00 80.88 96 MET A C 1
ATOM 713 O O . MET A 1 96 ? 37.171 18.898 -13.974 1.00 80.88 96 MET A O 1
ATOM 717 N N . ALA A 1 97 ? 35.826 19.465 -15.672 1.00 80.00 97 ALA A N 1
ATOM 718 C CA . ALA A 1 97 ? 36.476 20.750 -15.915 1.00 80.00 97 ALA A CA 1
ATOM 719 C C . ALA A 1 97 ? 36.210 21.759 -14.785 1.00 80.00 97 ALA A C 1
ATOM 721 O O . ALA A 1 97 ? 37.116 22.509 -14.426 1.00 80.00 97 ALA A O 1
ATOM 722 N N . ASP A 1 98 ? 35.013 21.747 -14.195 1.00 83.19 98 ASP A N 1
ATOM 723 C CA . ASP A 1 98 ? 34.662 22.589 -13.045 1.00 83.19 98 ASP A CA 1
ATOM 724 C C . ASP A 1 98 ? 35.423 22.159 -11.779 1.00 83.19 98 ASP A C 1
ATOM 726 O O . ASP A 1 98 ? 36.032 22.983 -11.097 1.00 83.19 98 ASP A O 1
ATOM 730 N N . LEU A 1 99 ? 35.527 20.849 -11.531 1.00 78.75 99 LEU A N 1
ATOM 731 C CA . LEU A 1 99 ? 36.310 20.295 -10.417 1.00 78.75 99 LEU A CA 1
ATOM 732 C C . LEU A 1 99 ? 37.816 20.578 -10.529 1.00 78.75 99 LEU A C 1
ATOM 734 O O . LEU A 1 99 ? 38.496 20.722 -9.513 1.00 78.75 99 LEU A O 1
ATOM 738 N N . LEU A 1 100 ? 38.348 20.650 -11.752 1.00 78.06 100 LEU A N 1
ATOM 739 C CA . LEU A 1 100 ? 39.758 20.956 -12.010 1.00 78.06 100 LEU A CA 1
ATOM 740 C C . LEU A 1 100 ? 40.039 22.466 -12.117 1.00 78.06 100 LEU A C 1
ATOM 742 O O . LEU A 1 100 ? 41.177 22.882 -11.901 1.00 78.06 100 LEU A O 1
ATOM 746 N N . GLY A 1 101 ? 39.032 23.279 -12.453 1.00 68.88 101 GLY A N 1
ATOM 747 C CA . GLY A 1 101 ? 39.138 24.730 -12.639 1.00 68.88 101 GLY A CA 1
ATOM 748 C C . GLY A 1 101 ? 38.736 25.569 -11.420 1.00 68.88 101 GLY A C 1
ATOM 749 O O . GLY A 1 101 ? 39.211 26.693 -11.282 1.00 68.88 101 GLY A O 1
ATOM 750 N N . GLY A 1 102 ? 37.918 25.034 -10.509 1.00 56.03 102 GLY A N 1
ATOM 751 C CA . GLY A 1 102 ? 37.388 25.713 -9.315 1.00 56.03 102 GLY A CA 1
ATOM 752 C C . GLY A 1 102 ? 38.373 25.893 -8.150 1.00 56.03 102 GLY A C 1
ATOM 753 O O . GLY A 1 102 ? 37.955 25.971 -6.995 1.00 56.03 102 GLY A O 1
ATOM 754 N N . GLY A 1 103 ? 39.677 25.937 -8.430 1.00 57.66 103 GLY A N 1
ATOM 755 C CA . GLY A 1 103 ? 40.744 26.192 -7.460 1.00 57.66 103 GLY A CA 1
ATOM 756 C C . GLY A 1 103 ? 41.538 27.447 -7.813 1.00 57.66 103 GLY A C 1
ATOM 757 O O . GLY A 1 103 ? 42.686 27.338 -8.243 1.00 57.66 103 GLY A O 1
ATOM 758 N N . GLY A 1 104 ? 40.933 28.624 -7.639 1.00 49.16 104 GLY A N 1
ATOM 759 C CA . GLY A 1 104 ? 41.570 29.932 -7.825 1.00 49.16 104 GLY A CA 1
ATOM 760 C C . GLY A 1 104 ? 40.837 31.041 -7.093 1.00 49.16 104 GLY A C 1
ATOM 761 O O . GLY A 1 104 ? 39.662 31.275 -7.446 1.00 49.16 104 GLY A O 1
#

Secondary structure (DSSP, 8-state):
--HHHHHHHHHHHHHHHHSPP--HHHHTTHHHHHHHHHHHT-TTSS--TTHHHHHHHHHHHHHHHHHHHHHHHHHS-HHHHHHHHHHHHHHHHHHHHHHHH---

Mean predicted aligned error: 19.86 Å

Sequence (104 aa):
MAENGDKRLDRLFAAARGAPPDTTRAEEGFEGRVAARIRGRRPGSGEWPLGAWAWRLAPLFGAVVITVGVWTAATIPETVTGAGTEIAAAWEAADMADLLGGGG

Radius of gyration: 37.67 Å; Cα contacts (8 Å, |Δi|>4): 1; chains: 1; bounding box: 82×41×95 Å

pLDDT: mean 74.5, std 11.97, range [49.16, 95.75]

Solvent-accessible surface area (backbone atoms only — not comparable to full-atom values): 6291 Å² total; per-residue (Å²): 125,65,71,65,53,53,59,50,49,51,53,51,53,54,51,60,71,67,49,80,79,76,52,67,72,61,54,63,58,39,67,58,53,49,52,51,49,54,60,73,65,48,92,79,80,80,88,56,83,56,69,83,42,47,74,70,44,48,64,57,52,51,51,52,54,50,54,50,52,52,51,50,60,72,66,55,55,69,74,58,59,51,49,53,55,52,50,53,53,51,52,54,53,50,54,52,48,48,73,72,58,74,79,127

Foldseek 3Di:
DVVVVVVVVVVVVVVVVPDDPPCVVVPVCPVVVVVVVVVVPDPPDDDDPVVVCVVVCVVVVVVVVVVVVVVVVVPPPVVVVVVVVVVVVVVVVVVVCCVVVVPD